Protein AF-Q2SJR2-F1 (afdb_monomer_lite)

Structure (mmCIF, N/CA/C/O backbone):
data_AF-Q2SJR2-F1
#
_entry.id   AF-Q2SJR2-F1
#
loop_
_atom_site.group_PDB
_atom_site.id
_atom_site.type_symbol
_atom_site.label_atom_id
_atom_site.label_alt_id
_atom_site.label_comp_id
_atom_site.label_asym_id
_atom_site.label_entity_id
_atom_site.label_seq_id
_atom_site.pdbx_PDB_ins_code
_atom_site.Cartn_x
_atom_site.Cartn_y
_atom_site.Cartn_z
_atom_site.occupancy
_atom_site.B_iso_or_equiv
_atom_site.auth_seq_id
_atom_site.auth_comp_id
_atom_site.auth_asym_id
_atom_site.auth_atom_id
_atom_site.pdbx_PDB_model_num
ATOM 1 N N . MET A 1 1 ? 7.066 -8.458 -20.882 1.00 56.50 1 MET A N 1
ATOM 2 C CA . MET A 1 1 ? 7.794 -7.556 -19.964 1.00 56.50 1 MET A CA 1
ATOM 3 C C . MET A 1 1 ? 6.879 -6.477 -19.373 1.00 56.50 1 MET A C 1
ATOM 5 O O . MET A 1 1 ? 6.626 -6.533 -18.181 1.00 56.50 1 MET A O 1
ATOM 9 N N . ALA A 1 2 ? 6.261 -5.587 -20.165 1.00 59.91 2 ALA A N 1
ATOM 10 C CA . ALA A 1 2 ? 5.403 -4.507 -19.628 1.00 59.91 2 ALA A CA 1
ATOM 11 C C . ALA A 1 2 ? 4.154 -4.962 -18.830 1.00 59.91 2 ALA A C 1
ATOM 13 O O . ALA A 1 2 ? 3.698 -4.246 -17.944 1.00 59.91 2 ALA A O 1
ATOM 14 N N . HIS A 1 3 ? 3.594 -6.141 -19.125 1.00 60.47 3 HIS A N 1
ATOM 15 C CA . HIS A 1 3 ? 2.461 -6.688 -18.368 1.00 60.47 3 HIS A CA 1
ATOM 16 C C . HIS A 1 3 ? 2.861 -7.103 -16.941 1.00 60.47 3 HIS A C 1
ATOM 18 O O . HIS A 1 3 ? 2.146 -6.786 -15.997 1.00 60.47 3 HIS A O 1
ATOM 24 N N . PHE A 1 4 ? 4.034 -7.726 -16.781 1.00 65.94 4 PHE A N 1
ATOM 25 C CA . PHE A 1 4 ? 4.548 -8.169 -15.481 1.00 65.94 4 PHE A CA 1
ATOM 26 C C . PHE A 1 4 ? 4.865 -6.988 -14.567 1.00 65.94 4 PHE A C 1
ATOM 28 O O . PHE A 1 4 ? 4.404 -6.972 -13.434 1.00 65.94 4 PHE A O 1
ATOM 35 N N . ALA A 1 5 ? 5.520 -5.945 -15.087 1.00 71.94 5 ALA A N 1
ATOM 36 C CA . ALA A 1 5 ? 5.823 -4.746 -14.304 1.00 71.94 5 ALA A CA 1
ATOM 37 C C . ALA A 1 5 ? 4.559 -4.084 -13.723 1.00 71.94 5 ALA A C 1
ATOM 39 O O . ALA A 1 5 ? 4.540 -3.686 -12.566 1.00 71.94 5 ALA A O 1
ATOM 40 N N . ARG A 1 6 ? 3.464 -4.010 -14.496 1.00 81.38 6 ARG A N 1
ATOM 41 C CA . ARG A 1 6 ? 2.196 -3.418 -14.024 1.00 81.38 6 ARG A CA 1
ATOM 42 C C . ARG A 1 6 ? 1.513 -4.247 -12.940 1.00 81.38 6 ARG A C 1
ATOM 44 O O . ARG A 1 6 ? 0.887 -3.678 -12.051 1.00 81.38 6 ARG A O 1
ATOM 51 N N . VAL A 1 7 ? 1.576 -5.572 -13.051 1.00 87.88 7 VAL A N 1
ATOM 52 C CA . VAL A 1 7 ? 1.026 -6.476 -12.033 1.00 87.88 7 VAL A CA 1
ATOM 53 C C . VAL A 1 7 ? 1.861 -6.382 -10.759 1.00 87.88 7 VAL A C 1
ATOM 55 O O . VAL A 1 7 ? 1.296 -6.262 -9.676 1.00 87.88 7 VAL A O 1
ATOM 58 N N . GLU A 1 8 ? 3.184 -6.340 -10.894 1.00 90.75 8 GLU A N 1
ATOM 59 C CA . GLU A 1 8 ? 4.103 -6.296 -9.760 1.00 90.75 8 GLU A CA 1
ATOM 60 C C . GLU A 1 8 ? 4.023 -4.971 -8.991 1.00 90.75 8 GLU A C 1
ATOM 62 O O . GLU A 1 8 ? 3.974 -4.992 -7.765 1.00 90.75 8 GLU A O 1
ATOM 67 N N . VAL A 1 9 ? 3.852 -3.834 -9.685 1.00 93.88 9 VAL A N 1
ATOM 68 C CA . VAL A 1 9 ? 3.563 -2.534 -9.043 1.00 93.88 9 VAL A CA 1
ATOM 69 C C . VAL A 1 9 ? 2.354 -2.634 -8.108 1.00 93.88 9 VAL A C 1
ATOM 71 O O . VAL A 1 9 ? 2.391 -2.165 -6.973 1.00 93.88 9 VAL A O 1
ATOM 74 N N . LYS A 1 10 ? 1.268 -3.260 -8.574 1.00 94.25 10 LYS A N 1
ATOM 75 C CA . LYS A 1 10 ? 0.033 -3.402 -7.793 1.00 94.25 10 LYS A CA 1
ATOM 76 C C . LYS A 1 10 ? 0.186 -4.359 -6.621 1.00 94.25 10 LYS A C 1
ATOM 78 O O . LYS A 1 10 ? -0.367 -4.078 -5.561 1.00 94.25 10 LYS A O 1
ATOM 83 N N . ARG A 1 11 ? 0.903 -5.469 -6.822 1.00 94.00 11 ARG A N 1
ATOM 84 C CA . ARG A 1 11 ? 1.178 -6.449 -5.767 1.00 94.00 11 ARG A CA 1
ATOM 85 C C . ARG A 1 11 ? 2.015 -5.828 -4.657 1.00 94.00 11 ARG A C 1
ATOM 87 O O . ARG A 1 11 ? 1.585 -5.852 -3.513 1.00 94.00 11 ARG A O 1
ATOM 94 N N . GLN A 1 12 ? 3.123 -5.179 -5.000 1.00 95.50 12 GLN A N 1
ATOM 95 C CA . GLN A 1 12 ? 4.014 -4.592 -4.002 1.00 95.50 12 GLN A CA 1
ATOM 96 C C . GLN A 1 12 ? 3.418 -3.370 -3.304 1.00 95.50 12 GLN A C 1
ATOM 98 O O . GLN A 1 12 ? 3.63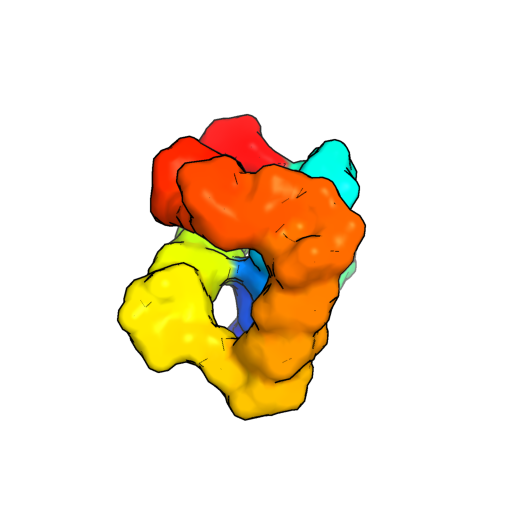5 -3.188 -2.111 1.00 95.50 12 GLN A O 1
ATOM 103 N N . ALA A 1 13 ? 2.583 -2.582 -3.990 1.00 96.69 13 ALA A N 1
ATOM 104 C CA . ALA A 1 13 ? 1.805 -1.537 -3.331 1.00 96.69 13 ALA A CA 1
ATOM 105 C C . ALA A 1 13 ? 0.863 -2.116 -2.262 1.00 96.69 13 ALA A C 1
ATOM 107 O O . ALA A 1 13 ? 0.794 -1.585 -1.158 1.00 96.69 13 ALA A O 1
ATOM 108 N N . LEU A 1 14 ? 0.159 -3.211 -2.566 1.00 96.69 14 LEU A N 1
ATOM 109 C CA . LEU A 1 14 ? -0.721 -3.869 -1.600 1.00 96.69 14 LEU A CA 1
ATOM 110 C C . LEU A 1 14 ? 0.067 -4.501 -0.445 1.00 96.69 14 LEU A C 1
ATOM 112 O O . LEU A 1 14 ? -0.305 -4.323 0.710 1.00 96.69 14 LEU A O 1
ATOM 116 N N . GLU A 1 15 ? 1.156 -5.209 -0.741 1.00 96.25 15 GLU A N 1
ATOM 117 C CA . GLU A 1 15 ? 2.029 -5.806 0.276 1.00 96.25 15 GLU A CA 1
ATOM 118 C C . GLU A 1 15 ? 2.584 -4.741 1.231 1.00 96.25 15 GLU A C 1
ATOM 120 O O . GLU A 1 15 ? 2.608 -4.969 2.439 1.00 96.25 15 GLU A O 1
ATOM 125 N N . TRP A 1 16 ? 2.930 -3.553 0.724 1.00 96.62 16 TRP A N 1
ATOM 126 C CA . TRP A 1 16 ? 3.347 -2.431 1.562 1.00 96.62 16 TRP A CA 1
ATOM 127 C C . TRP A 1 16 ? 2.223 -1.931 2.478 1.00 96.62 16 TRP A C 1
ATOM 129 O O . TRP A 1 16 ? 2.450 -1.764 3.676 1.00 96.62 16 TRP A O 1
ATOM 139 N N . LEU A 1 17 ? 1.003 -1.744 1.957 1.00 96.00 17 LEU A N 1
ATOM 140 C CA . LEU A 1 17 ? -0.150 -1.344 2.778 1.00 96.00 17 LEU A CA 1
ATOM 141 C C . LEU A 1 17 ? -0.422 -2.352 3.902 1.00 96.00 17 LEU A C 1
ATOM 143 O O . LEU A 1 17 ? -0.639 -1.956 5.043 1.00 96.00 17 LEU A O 1
ATOM 147 N N . LEU A 1 18 ? -0.393 -3.651 3.587 1.00 95.44 18 LEU A N 1
ATOM 148 C CA . LEU A 1 18 ? -0.634 -4.720 4.559 1.00 95.44 18 LEU A CA 1
ATOM 149 C C . LEU A 1 18 ? 0.493 -4.817 5.595 1.00 95.44 18 LEU A C 1
ATOM 151 O O . LEU A 1 18 ? 0.224 -5.038 6.773 1.00 95.44 18 LEU A O 1
ATOM 155 N N . ALA A 1 19 ? 1.746 -4.641 5.171 1.00 94.69 19 ALA A N 1
ATOM 156 C CA . ALA A 1 19 ? 2.896 -4.621 6.065 1.00 94.69 19 ALA A CA 1
ATOM 157 C C . ALA A 1 19 ? 2.774 -3.489 7.095 1.00 94.69 19 ALA A C 1
ATOM 159 O O . ALA A 1 19 ? 2.873 -3.729 8.298 1.00 94.69 19 ALA A O 1
ATOM 160 N N . ASP A 1 20 ? 2.481 -2.276 6.632 1.00 94.19 20 ASP A N 1
ATOM 161 C CA . ASP A 1 20 ? 2.352 -1.112 7.503 1.00 94.19 20 ASP A CA 1
ATOM 162 C C . ASP A 1 20 ? 1.112 -1.220 8.413 1.00 94.19 20 ASP A C 1
ATOM 164 O O . ASP A 1 20 ? 1.221 -0.969 9.610 1.00 94.19 20 ASP A O 1
ATOM 168 N N . ALA A 1 21 ? -0.014 -1.755 7.916 1.00 93.19 21 ALA A N 1
ATOM 169 C CA . ALA A 1 21 ? -1.195 -2.069 8.735 1.00 93.19 21 ALA A CA 1
ATOM 170 C C . ALA A 1 21 ? -0.900 -3.072 9.868 1.00 93.19 21 ALA A C 1
ATOM 172 O O . ALA A 1 21 ? -1.513 -3.011 10.932 1.00 93.19 21 ALA A O 1
ATOM 173 N N . CYS A 1 22 ? 0.061 -3.973 9.663 1.00 91.56 22 CYS A N 1
ATOM 174 C CA . CYS A 1 22 ? 0.543 -4.916 10.673 1.00 91.56 22 CYS A CA 1
ATOM 175 C C . CYS A 1 22 ? 1.709 -4.368 11.520 1.00 91.56 22 CYS A C 1
ATOM 177 O O . CYS A 1 22 ? 2.218 -5.081 12.385 1.00 91.56 22 CYS A O 1
ATOM 179 N N . GLY A 1 23 ? 2.170 -3.136 11.275 1.00 89.50 23 GLY A N 1
ATOM 180 C CA . GLY A 1 23 ? 3.325 -2.545 11.953 1.00 89.50 23 GLY A CA 1
ATOM 181 C C . GLY A 1 23 ? 4.665 -3.205 11.603 1.00 89.50 23 GLY A C 1
ATOM 182 O O . GLY A 1 23 ? 5.607 -3.139 12.395 1.00 89.50 23 GLY A O 1
ATOM 183 N N . VAL A 1 24 ? 4.769 -3.863 10.443 1.00 90.38 24 VAL A N 1
ATOM 184 C CA . VAL A 1 24 ? 6.002 -4.509 9.971 1.00 90.38 24 VAL A CA 1
ATOM 185 C C . VAL A 1 24 ? 6.647 -3.720 8.835 1.00 90.38 24 VAL A C 1
ATOM 187 O O . VAL A 1 24 ? 5.982 -3.085 8.020 1.00 90.38 24 VAL A O 1
ATOM 190 N N . LYS A 1 25 ? 7.981 -3.762 8.771 1.00 90.94 25 LYS A N 1
ATOM 191 C CA . LYS A 1 25 ? 8.735 -3.067 7.725 1.00 90.94 25 LYS A CA 1
ATOM 192 C C . LYS A 1 25 ? 8.583 -3.787 6.382 1.00 90.94 25 LYS A C 1
ATOM 194 O O . LYS A 1 25 ? 8.884 -4.974 6.280 1.00 90.94 25 LYS A O 1
ATOM 199 N N . PHE A 1 26 ? 8.184 -3.038 5.359 1.00 94.50 26 PHE A N 1
ATOM 200 C CA . PHE A 1 26 ? 8.177 -3.484 3.970 1.00 94.50 26 PHE A CA 1
ATOM 201 C C . PHE A 1 26 ? 9.548 -3.272 3.311 1.00 94.50 26 PHE A C 1
ATOM 203 O O . PHE A 1 26 ? 10.260 -2.320 3.636 1.00 94.50 26 PHE A O 1
ATOM 210 N N . PHE A 1 27 ? 9.902 -4.158 2.382 1.00 91.12 27 PHE A N 1
ATOM 211 C CA . PHE A 1 27 ? 11.080 -4.036 1.529 1.00 91.12 27 PHE A CA 1
ATOM 212 C C . PHE A 1 27 ? 10.650 -4.263 0.086 1.00 91.12 27 PHE A C 1
ATOM 214 O O . PHE A 1 27 ? 10.032 -5.286 -0.211 1.00 91.12 27 PHE A O 1
ATOM 221 N N . ILE A 1 28 ? 10.981 -3.326 -0.800 1.00 90.31 28 ILE A N 1
ATOM 222 C CA . ILE A 1 28 ? 10.656 -3.466 -2.216 1.00 90.31 28 ILE A CA 1
ATOM 223 C C . ILE A 1 28 ? 11.507 -4.574 -2.853 1.00 90.31 28 ILE A C 1
ATOM 225 O O . ILE A 1 28 ? 12.700 -4.697 -2.569 1.00 90.31 28 ILE A O 1
ATOM 229 N N . SER A 1 29 ? 10.900 -5.375 -3.728 1.00 86.94 29 SER A N 1
ATOM 230 C CA . SER A 1 29 ? 11.599 -6.414 -4.488 1.00 86.94 29 SER A CA 1
ATOM 231 C C . SER A 1 29 ? 11.725 -6.023 -5.957 1.00 86.94 29 SER A C 1
ATOM 233 O O . SER A 1 29 ? 10.737 -5.711 -6.617 1.00 86.94 29 SER A O 1
ATOM 235 N N . PHE A 1 30 ? 12.944 -6.059 -6.492 1.00 78.12 30 PHE A N 1
ATOM 236 C CA . PHE A 1 30 ? 13.228 -5.737 -7.897 1.00 78.12 30 PHE A CA 1
ATOM 237 C C . PHE A 1 30 ? 13.593 -6.977 -8.738 1.00 78.12 30 PHE A C 1
ATOM 239 O O . PHE A 1 30 ? 13.912 -6.873 -9.920 1.00 78.12 30 PHE A O 1
ATOM 246 N N . ASP A 1 31 ? 13.515 -8.167 -8.141 1.00 69.81 31 ASP A N 1
ATOM 247 C CA . ASP A 1 31 ? 13.913 -9.461 -8.713 1.00 69.81 31 ASP A CA 1
ATOM 248 C C . ASP A 1 31 ? 13.233 -9.813 -10.049 1.00 69.81 31 ASP A C 1
ATOM 250 O O . ASP A 1 31 ? 13.814 -10.505 -10.880 1.00 69.81 31 ASP A O 1
ATOM 254 N N . HIS A 1 32 ? 12.030 -9.296 -10.299 1.00 64.62 32 HIS A N 1
ATOM 255 C CA . HIS A 1 32 ? 11.278 -9.561 -11.529 1.00 64.62 32 HIS A CA 1
ATOM 256 C C . HIS A 1 32 ? 11.500 -8.523 -12.649 1.00 64.62 32 HIS A C 1
ATOM 258 O O . HIS A 1 32 ? 10.880 -8.628 -13.714 1.00 64.62 32 HIS A O 1
ATOM 264 N N . LEU A 1 33 ? 12.351 -7.511 -12.431 1.00 62.69 33 LEU A N 1
ATOM 265 C CA . LEU A 1 33 ? 12.574 -6.376 -13.344 1.00 62.69 33 LEU A CA 1
ATOM 266 C C . LEU A 1 33 ? 13.987 -6.331 -13.940 1.00 62.69 33 LEU A C 1
ATOM 268 O O . LEU A 1 33 ? 14.499 -5.252 -14.255 1.00 62.69 33 LEU A O 1
ATOM 272 N N . ASP A 1 34 ? 14.589 -7.505 -14.134 1.00 59.41 34 ASP A N 1
ATOM 273 C CA . ASP A 1 34 ? 15.920 -7.678 -14.718 1.00 59.41 34 ASP A CA 1
ATOM 274 C C . ASP A 1 34 ? 16.178 -6.744 -15.919 1.00 59.41 34 ASP A C 1
ATOM 276 O O . ASP A 1 34 ? 15.429 -6.718 -16.901 1.00 59.41 34 ASP A O 1
ATOM 280 N N . GLY A 1 35 ? 17.278 -5.981 -15.842 1.00 56.97 35 GLY A N 1
ATOM 281 C CA . GLY A 1 35 ? 17.884 -5.307 -16.997 1.00 56.97 35 GLY A CA 1
ATOM 282 C C . GLY A 1 35 ? 17.784 -3.778 -17.090 1.00 56.97 35 GLY A C 1
ATOM 283 O O . GLY A 1 35 ? 18.273 -3.234 -18.077 1.00 56.97 35 GLY A O 1
ATOM 284 N N . GLN A 1 36 ? 17.203 -3.059 -16.117 1.00 61.84 36 GLN A N 1
ATOM 285 C CA . GLN A 1 36 ? 17.020 -1.591 -16.225 1.00 61.84 36 GLN A CA 1
ATOM 286 C C . GLN A 1 36 ? 17.988 -0.723 -15.392 1.00 61.84 36 GLN A C 1
ATOM 288 O O . GLN A 1 36 ? 18.007 0.499 -15.557 1.00 61.84 36 GLN A O 1
ATOM 293 N N . GLY A 1 37 ? 18.825 -1.323 -14.537 1.00 68.81 37 GLY A N 1
ATOM 294 C CA . GLY A 1 37 ? 19.765 -0.588 -13.675 1.00 68.81 37 GLY A CA 1
ATOM 295 C C . GLY A 1 37 ? 19.077 0.376 -12.692 1.00 68.81 37 GLY A C 1
ATOM 296 O O . GLY A 1 37 ? 17.860 0.344 -12.525 1.00 68.81 37 GLY A O 1
ATOM 297 N N . ALA A 1 38 ? 19.854 1.265 -12.061 1.00 74.56 38 ALA A N 1
ATOM 298 C CA . ALA A 1 38 ? 19.368 2.165 -11.003 1.00 74.56 38 ALA A CA 1
ATOM 299 C C . ALA A 1 38 ? 18.199 3.076 -11.438 1.00 74.56 38 ALA A C 1
ATOM 301 O O . ALA A 1 38 ? 17.295 3.347 -10.657 1.00 74.56 38 ALA A O 1
ATOM 302 N N . ALA A 1 39 ? 18.164 3.518 -12.700 1.00 75.56 39 ALA A N 1
ATOM 303 C CA . ALA A 1 39 ? 17.066 4.349 -13.204 1.00 75.56 39 ALA A CA 1
ATOM 304 C C . ALA 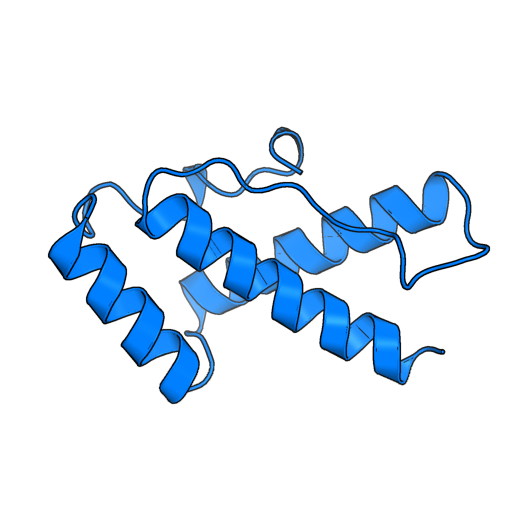A 1 39 ? 15.728 3.586 -13.282 1.00 75.56 39 ALA A C 1
ATOM 306 O O . ALA A 1 39 ? 14.667 4.172 -13.067 1.00 75.56 39 ALA A O 1
ATOM 307 N N . GLY A 1 40 ?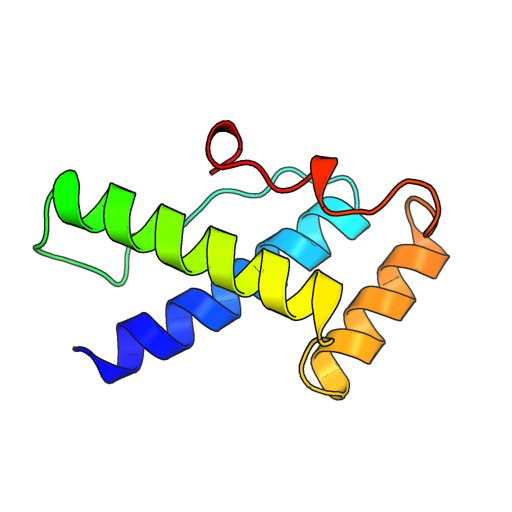 15.772 2.283 -13.577 1.00 82.25 40 GLY A N 1
ATOM 308 C CA . GLY A 1 40 ? 14.586 1.427 -13.563 1.00 82.25 40 GLY A CA 1
ATOM 309 C C . GLY A 1 40 ? 14.078 1.148 -12.153 1.00 82.25 40 GLY A C 1
ATOM 310 O O . GLY A 1 40 ? 12.867 1.083 -11.950 1.00 82.25 40 GLY A O 1
ATOM 311 N N . GLU A 1 41 ? 14.991 1.031 -11.188 1.00 84.69 41 GLU A N 1
ATOM 312 C CA . GLU A 1 41 ? 14.655 0.863 -9.772 1.00 84.69 41 GLU A CA 1
ATOM 313 C C . GLU A 1 41 ? 13.882 2.073 -9.238 1.00 84.69 41 GLU A C 1
A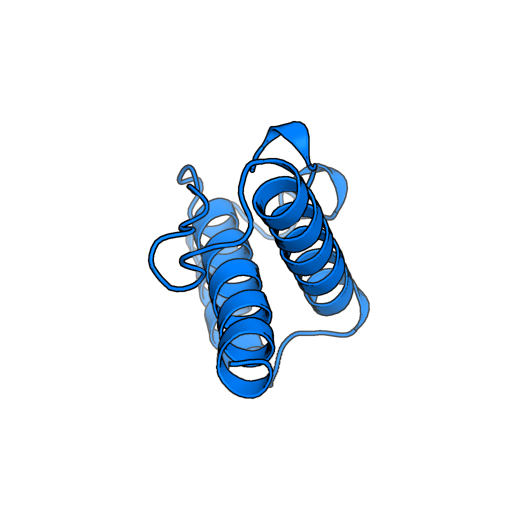TOM 315 O O . GLU A 1 41 ? 12.772 1.916 -8.731 1.00 84.69 41 GLU A O 1
ATOM 320 N N . GLU A 1 42 ? 14.399 3.285 -9.448 1.00 87.94 42 GLU A N 1
ATOM 321 C CA . GLU A 1 42 ? 13.736 4.520 -9.010 1.00 87.94 42 GLU A CA 1
ATOM 322 C C . GLU A 1 42 ? 12.360 4.707 -9.667 1.00 87.94 42 GLU A C 1
ATOM 324 O O . GLU A 1 42 ? 11.379 5.050 -9.003 1.00 87.94 42 GLU A O 1
ATOM 329 N N . ALA A 1 43 ? 12.248 4.419 -10.968 1.00 88.81 43 ALA A N 1
ATOM 330 C CA . ALA A 1 43 ? 10.970 4.480 -11.674 1.00 88.81 43 ALA A CA 1
ATOM 331 C C . ALA A 1 43 ? 9.955 3.457 -11.133 1.00 88.81 43 ALA A C 1
ATOM 333 O O . ALA A 1 43 ? 8.757 3.746 -11.066 1.00 88.81 43 ALA A O 1
ATOM 334 N N . PHE A 1 44 ? 10.415 2.270 -10.728 1.00 89.75 44 PHE A N 1
ATOM 335 C CA . PHE A 1 44 ? 9.558 1.253 -10.131 1.00 89.75 44 PHE A CA 1
ATOM 336 C C . PHE A 1 44 ? 9.114 1.630 -8.715 1.00 89.75 44 PHE A C 1
ATOM 338 O O . PHE A 1 44 ? 7.920 1.544 -8.426 1.00 89.75 44 PHE A O 1
ATOM 345 N N . LYS A 1 45 ? 10.025 2.134 -7.872 1.00 92.25 45 LYS A N 1
ATOM 346 C CA . LYS A 1 45 ? 9.693 2.681 -6.545 1.00 92.25 45 LYS A CA 1
ATOM 347 C C . LYS A 1 45 ? 8.635 3.777 -6.647 1.00 92.25 45 LYS A C 1
ATOM 349 O O . LYS A 1 45 ? 7.625 3.721 -5.948 1.00 92.25 45 LYS A O 1
ATOM 354 N N . ALA A 1 46 ? 8.8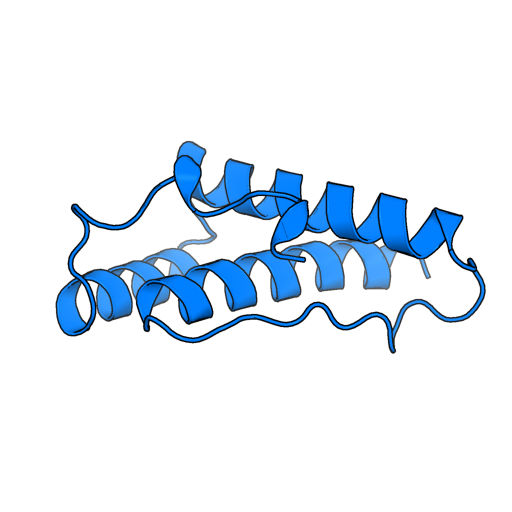10 4.716 -7.578 1.00 93.50 46 ALA A N 1
ATOM 355 C CA . ALA A 1 46 ? 7.833 5.769 -7.845 1.00 93.50 46 ALA A CA 1
ATOM 356 C C . ALA A 1 46 ? 6.464 5.210 -8.269 1.00 93.50 46 ALA A C 1
ATOM 358 O O . ALA A 1 46 ? 5.430 5.672 -7.790 1.00 93.50 46 ALA A O 1
ATOM 359 N N . ALA A 1 47 ? 6.440 4.186 -9.126 1.00 94.19 47 ALA A N 1
ATOM 360 C CA . ALA A 1 47 ? 5.196 3.557 -9.560 1.00 94.19 47 ALA A CA 1
ATOM 361 C C . ALA A 1 47 ? 4.476 2.804 -8.424 1.00 94.19 47 ALA A C 1
ATOM 363 O O . ALA A 1 47 ? 3.253 2.902 -8.314 1.00 94.19 47 ALA A O 1
ATOM 364 N N . VAL A 1 48 ? 5.213 2.078 -7.573 1.00 95.69 48 VAL A N 1
ATOM 365 C CA . VAL A 1 48 ? 4.675 1.400 -6.376 1.00 95.69 48 VAL A CA 1
ATOM 366 C C . VAL A 1 48 ? 4.117 2.419 -5.387 1.00 95.69 48 VAL A C 1
ATOM 368 O O . VAL A 1 48 ? 2.994 2.257 -4.909 1.00 95.69 48 VAL A O 1
ATOM 371 N N . HIS A 1 49 ? 4.859 3.497 -5.130 1.00 96.12 49 HIS A N 1
ATOM 372 C CA . HIS A 1 49 ? 4.433 4.585 -4.253 1.00 96.12 49 HIS A CA 1
ATOM 373 C C . HIS A 1 49 ? 3.137 5.238 -4.722 1.00 96.12 49 HIS A C 1
ATOM 375 O O . HIS A 1 49 ? 2.182 5.336 -3.950 1.00 96.12 49 HIS A O 1
ATOM 381 N N . GLU A 1 50 ? 3.063 5.610 -5.998 1.00 96.31 50 GLU A N 1
ATOM 382 C CA . GLU A 1 50 ? 1.852 6.194 -6.569 1.00 96.31 50 GLU A CA 1
ATOM 383 C C . GLU A 1 50 ? 0.675 5.213 -6.497 1.00 96.31 50 GLU A C 1
ATOM 385 O O . GLU A 1 50 ? -0.437 5.586 -6.129 1.00 96.31 50 GLU A O 1
ATOM 390 N N . GLN A 1 51 ? 0.906 3.927 -6.769 1.00 97.19 51 GLN A N 1
ATOM 391 C CA . GLN A 1 51 ? -0.148 2.922 -6.680 1.00 97.19 51 GLN A CA 1
ATOM 392 C C . GLN A 1 51 ? -0.655 2.720 -5.241 1.00 97.19 51 GLN A C 1
ATOM 394 O O . GLN A 1 51 ? -1.865 2.565 -5.053 1.00 97.19 51 GLN A O 1
ATOM 399 N N . ALA A 1 52 ? 0.224 2.763 -4.234 1.00 96.88 52 ALA A N 1
ATOM 400 C CA . ALA A 1 52 ? -0.163 2.694 -2.824 1.00 96.88 52 ALA A CA 1
ATOM 401 C C . ALA A 1 52 ? -1.004 3.915 -2.417 1.00 96.88 52 ALA A C 1
ATOM 403 O O . ALA A 1 52 ? -2.063 3.767 -1.806 1.00 96.88 52 ALA A O 1
ATOM 404 N N . ARG A 1 53 ? -0.596 5.120 -2.837 1.00 96.00 53 ARG A N 1
ATOM 405 C CA . ARG A 1 53 ? -1.375 6.351 -2.625 1.00 96.00 53 ARG A CA 1
ATOM 406 C C . ARG A 1 53 ? -2.759 6.269 -3.252 1.00 96.00 53 ARG A C 1
ATOM 408 O O . ARG A 1 53 ? -3.739 6.622 -2.602 1.00 96.00 53 ARG A O 1
ATOM 415 N N . ARG A 1 54 ? -2.852 5.754 -4.479 1.00 96.56 54 ARG A N 1
ATOM 416 C CA . ARG A 1 54 ? -4.138 5.552 -5.152 1.00 96.56 54 ARG A CA 1
ATOM 417 C C . ARG A 1 54 ? -5.039 4.595 -4.387 1.00 96.56 54 ARG A C 1
ATOM 419 O O . ARG A 1 54 ? -6.201 4.916 -4.197 1.00 96.56 54 ARG A O 1
ATOM 426 N N . TYR A 1 55 ? -4.524 3.475 -3.883 1.00 96.62 55 TYR A N 1
ATOM 427 C CA . TYR A 1 55 ? -5.323 2.575 -3.043 1.00 96.62 55 TYR A CA 1
ATOM 428 C C . TYR A 1 55 ? -5.797 3.232 -1.742 1.00 96.62 55 TYR A C 1
ATOM 430 O O . TYR A 1 55 ? -6.929 3.003 -1.335 1.00 96.62 55 TYR A O 1
ATOM 438 N N . LEU A 1 56 ? -4.988 4.096 -1.123 1.00 93.25 56 LEU A N 1
ATOM 439 C CA . LEU A 1 56 ? -5.391 4.846 0.074 1.00 93.25 56 LEU A CA 1
ATOM 440 C C . LEU A 1 56 ? -6.486 5.887 -0.201 1.00 93.25 56 LEU A C 1
ATOM 442 O O . LEU A 1 56 ? -7.270 6.196 0.691 1.00 93.25 56 LEU A O 1
ATOM 446 N N . GLN A 1 57 ? -6.522 6.460 -1.406 1.00 94.06 57 GLN A N 1
ATOM 447 C CA . GLN A 1 57 ? -7.451 7.538 -1.766 1.00 94.06 57 GLN A CA 1
ATOM 448 C C . GLN A 1 57 ? -8.724 7.035 -2.455 1.00 94.06 57 GLN A C 1
ATOM 450 O O . GLN A 1 57 ? -9.816 7.520 -2.173 1.00 94.06 57 GLN A O 1
ATOM 455 N N . GLU A 1 58 ? -8.574 6.091 -3.381 1.00 95.38 58 GLU A N 1
ATOM 456 C CA . GLU A 1 58 ? -9.636 5.567 -4.247 1.00 95.38 58 GLU A CA 1
ATOM 457 C C . GLU A 1 58 ? -10.171 4.210 -3.753 1.00 95.38 58 GLU A C 1
ATOM 459 O O . GLU A 1 58 ? -11.233 3.773 -4.194 1.00 95.38 58 GLU A O 1
ATOM 464 N N . GLY A 1 59 ? -9.456 3.554 -2.834 1.00 94.00 59 GLY A N 1
ATOM 465 C CA . GLY A 1 59 ? -9.715 2.186 -2.387 1.00 94.00 59 GLY A CA 1
ATOM 466 C C . GLY A 1 59 ? -8.943 1.140 -3.197 1.00 94.00 59 GLY A C 1
ATOM 467 O O . GLY A 1 59 ? -8.684 1.292 -4.396 1.00 94.00 59 GLY A O 1
ATOM 468 N N . ALA A 1 60 ? -8.566 0.046 -2.536 1.00 95.44 60 ALA A N 1
ATOM 469 C CA . ALA A 1 60 ? -8.022 -1.138 -3.193 1.00 95.44 60 ALA A CA 1
ATOM 470 C C . ALA A 1 60 ? -9.148 -1.983 -3.836 1.00 95.44 60 ALA A C 1
ATOM 472 O O . ALA A 1 60 ? -10.332 -1.778 -3.544 1.00 95.44 60 ALA A O 1
ATOM 473 N N . PRO A 1 61 ? -8.827 -2.958 -4.711 1.00 96.25 61 PRO A N 1
ATOM 474 C CA . PRO A 1 61 ? -9.816 -3.925 -5.182 1.00 96.25 61 PRO A CA 1
ATOM 475 C C . PRO A 1 61 ? -10.575 -4.571 -4.007 1.00 96.25 61 PRO A C 1
ATOM 477 O O . PRO A 1 61 ? -9.970 -4.801 -2.963 1.00 96.25 61 PRO A O 1
ATOM 480 N N . PRO A 1 62 ? -11.871 -4.919 -4.145 1.00 95.75 62 PRO A N 1
ATOM 481 C CA . PRO A 1 62 ? -12.731 -5.220 -2.994 1.00 95.75 62 PRO A CA 1
ATOM 482 C C . PRO A 1 62 ? -12.185 -6.264 -2.014 1.00 95.75 62 PRO A C 1
ATOM 484 O O . PRO A 1 62 ? -12.288 -6.090 -0.805 1.00 95.75 62 PRO A O 1
ATOM 487 N N . ARG A 1 63 ? -11.572 -7.338 -2.524 1.00 95.81 63 ARG A N 1
ATOM 488 C CA . ARG A 1 63 ? -10.975 -8.387 -1.686 1.00 95.81 63 ARG A CA 1
ATOM 489 C C . ARG A 1 63 ? -9.742 -7.892 -0.926 1.00 95.81 63 ARG A C 1
ATOM 491 O O . ARG A 1 63 ? -9.556 -8.245 0.234 1.00 95.81 63 ARG A O 1
ATOM 498 N N . ASP A 1 64 ? -8.920 -7.089 -1.585 1.00 95.94 64 ASP A N 1
ATOM 499 C CA . ASP A 1 64 ? -7.691 -6.537 -1.021 1.00 95.94 64 ASP A CA 1
ATOM 500 C C . ASP A 1 64 ? -8.024 -5.472 0.030 1.00 95.94 64 ASP A C 1
ATOM 502 O O . ASP A 1 64 ? -7.425 -5.449 1.102 1.00 95.94 64 ASP A O 1
ATOM 506 N N . GLN A 1 65 ? -9.052 -4.658 -0.236 1.00 96.12 65 GLN A N 1
ATOM 507 C CA . GLN A 1 65 ? -9.576 -3.682 0.715 1.00 96.12 65 GLN A CA 1
ATOM 508 C C . GLN A 1 65 ? -10.125 -4.363 1.972 1.00 96.12 65 GLN A C 1
ATOM 510 O O . GLN A 1 65 ? -9.786 -3.954 3.075 1.00 96.12 65 GLN A O 1
ATOM 515 N N . GLN A 1 66 ? -10.908 -5.438 1.821 1.00 96.38 66 GLN A N 1
ATOM 516 C CA . GLN A 1 66 ? -11.420 -6.213 2.959 1.00 96.38 66 GLN A CA 1
ATOM 517 C C . GLN A 1 66 ? -10.300 -6.793 3.827 1.00 96.38 66 GLN A C 1
ATOM 519 O O . GLN A 1 66 ? -10.411 -6.805 5.052 1.00 96.38 66 GLN A O 1
ATOM 524 N N . LEU A 1 67 ? -9.225 -7.280 3.202 1.00 95.38 67 LEU A N 1
ATOM 525 C CA . LEU A 1 67 ? -8.073 -7.796 3.934 1.00 95.38 67 LEU A CA 1
ATOM 526 C C . LEU A 1 67 ? -7.341 -6.676 4.686 1.00 95.38 67 LEU A C 1
ATOM 528 O O . LEU A 1 67 ? -7.026 -6.844 5.862 1.00 95.38 67 LEU A O 1
ATOM 532 N N . LEU A 1 68 ? -7.111 -5.537 4.028 1.00 94.94 68 LEU A N 1
ATOM 533 C CA . LEU A 1 68 ? -6.485 -4.368 4.643 1.00 94.94 68 LEU A CA 1
ATOM 534 C C . LEU A 1 68 ? -7.302 -3.860 5.834 1.00 94.94 68 LEU A C 1
ATOM 536 O O . LEU A 1 68 ? -6.756 -3.674 6.916 1.00 94.94 68 LEU A O 1
ATOM 540 N N . ASP A 1 69 ? -8.611 -3.708 5.654 1.00 93.94 69 ASP A N 1
ATOM 541 C CA . ASP A 1 69 ? -9.547 -3.311 6.703 1.00 93.94 69 ASP A CA 1
ATOM 542 C C . ASP A 1 69 ? -9.465 -4.250 7.914 1.00 93.94 69 ASP A C 1
ATOM 544 O O . ASP A 1 69 ? -9.353 -3.787 9.048 1.00 93.94 69 ASP A O 1
ATOM 548 N N . CYS A 1 70 ? -9.432 -5.565 7.675 1.00 94.19 70 CYS A N 1
ATOM 549 C CA . CYS A 1 70 ? -9.305 -6.558 8.738 1.00 94.19 70 CYS A CA 1
ATOM 550 C C . CYS A 1 70 ? -7.999 -6.410 9.535 1.00 94.19 70 CYS A C 1
ATOM 552 O O . CYS A 1 70 ? -8.018 -6.566 10.756 1.00 94.19 70 CYS A O 1
ATOM 554 N N . PHE A 1 71 ? -6.871 -6.130 8.877 1.00 93.06 71 PHE A N 1
ATOM 555 C CA . PHE A 1 71 ? -5.601 -5.914 9.576 1.00 93.06 71 PHE A CA 1
ATOM 556 C C . PHE A 1 71 ? -5.566 -4.586 10.324 1.00 93.06 71 PHE A C 1
ATOM 558 O O . PHE A 1 71 ? -5.094 -4.549 11.457 1.00 93.06 71 PHE A O 1
ATOM 565 N N . LEU A 1 72 ? -6.125 -3.520 9.753 1.00 92.00 72 LEU A N 1
ATOM 566 C CA . LEU A 1 72 ? -6.214 -2.233 10.442 1.00 92.00 72 LEU A CA 1
ATOM 567 C C . LEU A 1 72 ? -7.046 -2.324 11.724 1.00 92.00 72 LEU A C 1
ATOM 569 O O . LEU A 1 72 ? -6.658 -1.747 12.738 1.00 92.00 72 LEU A O 1
ATOM 573 N N . ASP A 1 73 ? -8.143 -3.081 11.693 1.00 90.75 73 ASP A N 1
ATOM 574 C CA . ASP A 1 73 ? -9.010 -3.283 12.856 1.00 90.75 73 ASP A CA 1
ATOM 575 C C . ASP A 1 73 ? -8.371 -4.200 13.921 1.00 90.75 73 ASP A C 1
ATOM 577 O O . ASP A 1 73 ? -8.680 -4.073 15.105 1.00 90.75 73 ASP A O 1
ATOM 581 N N . ALA A 1 74 ? -7.473 -5.113 13.529 1.00 89.50 74 ALA A N 1
ATOM 582 C CA . ALA A 1 74 ? -6.861 -6.096 14.429 1.00 89.50 74 ALA A CA 1
ATOM 583 C C . ALA A 1 74 ? -5.487 -5.690 14.997 1.00 89.50 74 ALA A C 1
ATOM 585 O O . ALA A 1 74 ? -5.091 -6.212 16.041 1.00 89.50 74 ALA A O 1
ATOM 586 N N . CYS A 1 75 ? -4.741 -4.821 14.310 1.00 86.56 75 CYS A N 1
ATOM 587 C CA . CYS A 1 75 ? -3.342 -4.527 14.624 1.00 86.56 75 CYS A CA 1
ATOM 588 C C . CYS A 1 75 ? -3.146 -3.120 15.209 1.00 86.56 75 CYS A C 1
ATOM 590 O O . CYS A 1 75 ? -3.177 -2.957 16.427 1.00 86.56 75 CYS A O 1
ATOM 592 N N . ILE A 1 76 ? -2.886 -2.115 14.365 1.00 76.31 76 ILE A N 1
ATOM 593 C CA . ILE A 1 76 ? -2.437 -0.781 14.810 1.00 76.31 76 ILE A CA 1
ATOM 594 C C . ILE A 1 76 ? -3.567 0.243 15.007 1.00 76.31 76 ILE A C 1
ATOM 596 O O . ILE A 1 76 ? -3.315 1.310 15.569 1.00 76.3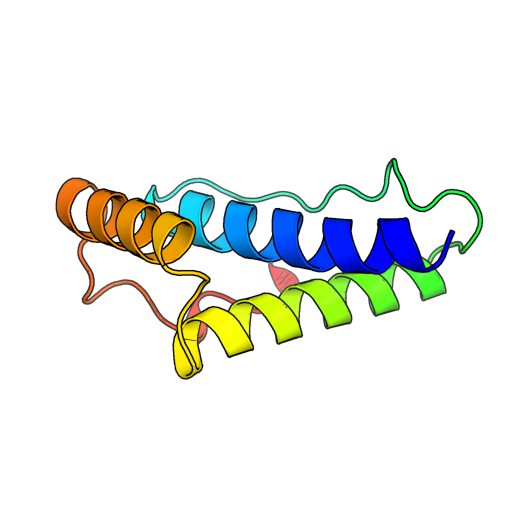1 76 ILE A O 1
ATOM 600 N N . GLY A 1 77 ? -4.787 -0.056 14.546 1.00 76.56 77 GLY A N 1
ATOM 601 C CA . GLY A 1 77 ? -5.909 0.887 14.518 1.00 76.56 77 GLY A CA 1
ATOM 602 C C . GLY A 1 77 ? -5.871 1.830 13.309 1.00 76.56 77 GLY A C 1
ATOM 603 O O . GLY A 1 77 ? -4.813 2.284 12.866 1.00 76.56 77 GLY A O 1
ATOM 604 N N . ARG A 1 78 ? -7.048 2.140 12.753 1.00 80.19 78 ARG A N 1
ATOM 605 C CA . ARG A 1 78 ? -7.200 2.956 11.531 1.00 80.19 78 ARG A CA 1
ATOM 606 C C . ARG A 1 78 ? -6.692 4.389 11.691 1.00 80.19 78 ARG A C 1
ATOM 608 O O . ARG A 1 78 ? -6.270 4.996 10.714 1.00 80.19 78 ARG A O 1
ATOM 615 N N . GLU A 1 79 ? -6.730 4.935 12.900 1.00 83.12 79 GLU A N 1
ATOM 616 C CA . GLU A 1 79 ? -6.289 6.295 13.219 1.00 83.12 79 GLU A CA 1
ATOM 617 C C . GLU A 1 79 ? -4.777 6.500 13.055 1.00 83.12 79 GLU A C 1
ATOM 619 O O . GLU A 1 79 ? -4.328 7.629 12.858 1.00 83.12 79 GLU A O 1
ATOM 624 N N . ASN A 1 80 ? -4.005 5.411 13.091 1.00 82.00 80 ASN A N 1
ATOM 625 C CA . ASN A 1 80 ? -2.554 5.423 12.943 1.00 82.00 80 ASN A CA 1
ATOM 626 C C . ASN A 1 80 ? -2.106 5.082 11.522 1.00 82.00 80 ASN A C 1
ATOM 628 O O . ASN A 1 80 ? -0.912 4.907 11.313 1.00 82.00 80 ASN A O 1
ATOM 632 N N . PHE A 1 81 ? -3.032 4.982 10.562 1.00 88.19 81 PHE A N 1
ATOM 633 C CA . PHE A 1 81 ? -2.758 4.571 9.189 1.00 88.19 81 PHE A CA 1
ATOM 634 C C . PHE A 1 81 ? -3.163 5.656 8.189 1.00 88.19 81 PHE A C 1
ATOM 636 O O . PHE A 1 81 ? -4.295 6.139 8.188 1.00 88.19 81 PHE A O 1
ATOM 643 N N . GLY A 1 82 ? -2.248 6.053 7.302 1.00 86.56 82 GLY A N 1
ATOM 644 C CA . GLY A 1 82 ? -2.549 7.088 6.316 1.00 86.56 82 GLY A CA 1
ATOM 645 C C . GLY A 1 82 ? -1.379 7.472 5.420 1.00 86.56 82 GLY A C 1
ATOM 646 O O . GLY A 1 82 ? -0.263 6.982 5.562 1.00 86.56 82 GLY A O 1
ATOM 647 N N . LEU A 1 83 ? -1.641 8.397 4.490 1.00 88.56 83 LEU A N 1
ATOM 648 C CA . LEU A 1 83 ? -0.709 8.800 3.424 1.00 88.56 83 LEU A CA 1
ATOM 649 C C . LEU A 1 83 ? 0.677 9.241 3.919 1.00 88.56 83 LEU A C 1
ATOM 651 O O . LEU A 1 83 ? 1.647 9.096 3.182 1.00 88.56 83 LEU A O 1
ATOM 655 N N . SER A 1 84 ? 0.784 9.782 5.134 1.00 89.25 84 SER A N 1
ATOM 656 C CA . SER A 1 84 ? 2.058 10.209 5.726 1.00 89.25 84 SER A CA 1
ATOM 657 C C . SER A 1 84 ? 3.026 9.052 5.989 1.00 89.25 84 SER A C 1
ATOM 659 O O . SER A 1 84 ? 4.224 9.287 6.130 1.00 89.25 84 SER A O 1
ATOM 661 N N . LEU A 1 85 ? 2.535 7.812 6.048 1.00 86.88 85 LEU A N 1
ATOM 662 C CA . LEU A 1 85 ? 3.360 6.626 6.266 1.00 86.88 85 LEU A CA 1
ATOM 663 C C . LEU A 1 85 ? 4.001 6.112 4.982 1.00 86.88 85 LEU A C 1
ATOM 665 O O . LEU A 1 85 ? 4.997 5.401 5.069 1.00 86.88 85 LEU A O 1
ATOM 669 N N . PHE A 1 86 ? 3.474 6.503 3.823 1.00 91.38 86 PHE A N 1
ATOM 670 C CA . PHE A 1 86 ? 3.879 5.997 2.519 1.00 91.38 86 PHE A CA 1
ATOM 671 C C . PHE A 1 86 ? 4.708 7.055 1.803 1.00 91.38 86 PHE A C 1
ATOM 673 O O . PHE A 1 86 ? 4.189 7.882 1.051 1.00 91.38 86 PHE A O 1
ATOM 680 N N . THR A 1 87 ? 6.011 7.044 2.070 1.00 91.81 87 THR A N 1
ATOM 681 C CA . THR A 1 87 ? 7.000 7.970 1.510 1.00 91.81 87 THR A CA 1
ATOM 682 C C . THR A 1 87 ? 8.079 7.199 0.751 1.00 91.81 87 THR A C 1
ATOM 684 O O . THR A 1 87 ? 8.360 6.046 1.067 1.00 91.81 87 THR A O 1
ATOM 687 N N . LEU A 1 88 ? 8.675 7.811 -0.277 1.00 87.75 88 LEU A N 1
ATOM 688 C CA . LEU A 1 88 ? 9.657 7.129 -1.133 1.00 87.75 88 LEU A CA 1
ATOM 689 C C . LEU A 1 88 ? 10.921 6.692 -0.378 1.00 87.75 88 LEU A C 1
ATOM 691 O O . LEU A 1 88 ? 11.523 5.697 -0.750 1.00 87.75 88 LEU A O 1
ATOM 695 N N . ASP A 1 89 ? 11.301 7.385 0.698 1.00 87.00 89 ASP A N 1
ATOM 696 C CA . ASP A 1 89 ? 12.447 7.020 1.544 1.00 87.00 89 ASP A CA 1
ATOM 697 C C . ASP A 1 89 ? 12.247 5.709 2.323 1.00 87.00 89 ASP A C 1
ATOM 699 O O . ASP A 1 89 ? 13.212 5.137 2.830 1.00 87.00 89 ASP A O 1
ATOM 703 N N . LYS A 1 90 ? 11.005 5.220 2.410 1.00 82.75 90 LYS A N 1
ATOM 704 C CA . LYS A 1 90 ? 10.669 3.941 3.041 1.00 82.75 90 LYS A CA 1
ATOM 705 C C . LYS A 1 90 ? 10.672 2.754 2.066 1.00 82.75 90 LYS A C 1
ATOM 707 O O . LYS A 1 90 ? 10.379 1.645 2.514 1.00 82.75 90 LYS A O 1
ATOM 712 N N . LEU A 1 91 ? 10.999 2.977 0.786 1.00 84.06 91 LEU A N 1
ATOM 713 C CA . LEU A 1 91 ? 11.087 1.955 -0.268 1.00 84.06 91 LEU A CA 1
ATOM 714 C C . LEU A 1 91 ? 12.525 1.568 -0.635 1.00 84.06 91 LEU A C 1
ATOM 716 O O . LEU A 1 91 ? 13.377 2.447 -0.908 1.00 84.06 91 LEU A O 1
#

Secondary structure (DSSP, 8-state):
-HHHHHHHHHHHHHHHHHHHHTT-------TT-TT-HHHHHHHHHHHHHHHHHHHHHH---HHHHHHHHHHHHHTT-GGG-SGGG--GGG-

Foldseek 3Di:
DVVVLVVLLLVLLLVCLLCVLQVHQRDRDCPVVPDDPPVVVLVSLVSSLVNNQCCQVVNDDPVSRVSSVVSCVVHDHPVPDDNVVRDSVSD

Sequence (91 aa):
MAHFARVEVKRQALEWLLADACGVKFFISFDHLDGQGAAGEEAFKAAVHEQARRYLQEGAPPRDQQLLDCFLDACIGRENFGLSLFTLDKL

Organism: Hahella chejuensis (strain KCTC 2396) (NCBI:txid349521)

Radius of gyration: 13.25 Å; chains: 1; bounding box: 32×20×35 Å

pLDDT: mean 87.2, std 10.91, range [56.5, 97.19]

InterPro domains:
  IPR007411 Elongation factor P hydroxylase [PF04315] (2-72)